Protein AF-A0A8S3DYE5-F1 (afdb_monomer)

InterPro domains:
  IPR013098 Immunoglobulin I-set [PF07679] (2-52)
  IPR013783 Immunoglobulin-like fold [G3DSA:2.60.40.10] (1-53)
  IPR036179 Immunoglobulin-like domain superfamily [SSF48726] (2-55)

Secondary structure (DSSP, 8-state):
-PPPSSSEEEEE-TTS-EEEEETT--GGG-EEEEEEEEE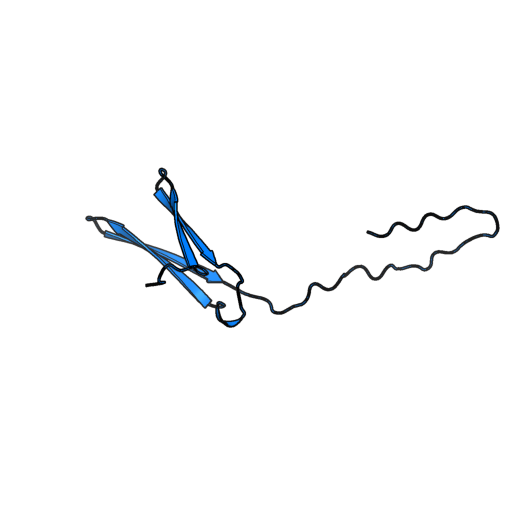TTEEEEEEEEE--------------------TT--------

Mean predicted aligned error: 12.35 Å

Solvent-accessible surface area (backbone atoms only — not comparable to full-atom values): 5735 Å² total; per-residue (Å²): 132,91,72,73,48,97,39,37,42,73,51,72,46,97,90,69,53,75,44,81,44,69,53,86,77,48,71,85,69,43,43,77,48,74,51,74,50,78,56,103,89,48,74,50,78,50,77,49,74,47,82,61,75,91,68,75,88,70,81,86,71,74,76,85,71,82,75,84,80,61,95,92,64,91,81,83,86,80,84,130

Radius of gyration: 24.14 Å; Cα contacts (8 Å, |Δi|>4): 67; chains: 1; bounding box: 59×34×57 Å

Foldseek 3Di:
DPDDDPQWHWDADPVGDIDTHGPPDDQVNFAKDKDWDADPVGIDIDIDTDDDDPDDDDPPDPPPPPPDDDPPDDDDDDDD

Structure (mmCIF, N/CA/C/O backbone):
data_AF-A0A8S3DYE5-F1
#
_entry.id   AF-A0A8S3DYE5-F1
#
loop_
_atom_site.group_PDB
_atom_site.id
_atom_site.type_symbol
_atom_site.label_atom_id
_atom_site.label_alt_id
_atom_site.label_comp_id
_atom_site.label_asym_id
_atom_site.label_entity_id
_atom_site.label_seq_id
_atom_site.pdbx_PDB_ins_code
_atom_site.Cartn_x
_atom_site.Cartn_y
_atom_site.Cartn_z
_atom_site.occupancy
_atom_site.B_iso_or_equiv
_atom_site.auth_seq_id
_atom_site.auth_comp_id
_atom_site.auth_asym_id
_atom_site.auth_atom_id
_atom_site.pdbx_PDB_model_num
ATOM 1 N N . PRO A 1 1 ? -5.759 -10.629 7.872 1.00 81.31 1 PRO A N 1
ATOM 2 C CA . PRO A 1 1 ? -5.076 -9.323 8.027 1.00 81.31 1 PRO A CA 1
ATOM 3 C C . PRO A 1 1 ? -3.675 -9.429 7.421 1.00 81.31 1 PRO A C 1
ATOM 5 O O . PRO A 1 1 ? -3.175 -10.546 7.333 1.00 81.31 1 PRO A O 1
ATOM 8 N N . LEU A 1 2 ? -3.076 -8.334 6.944 1.00 86.12 2 LEU A N 1
ATOM 9 C CA . LEU A 1 2 ? -1.660 -8.362 6.559 1.00 86.12 2 LEU A CA 1
ATOM 10 C C . LEU A 1 2 ? -0.824 -8.424 7.836 1.00 86.12 2 LEU A C 1
ATOM 12 O O . LEU A 1 2 ? -0.914 -7.526 8.668 1.00 86.12 2 LEU A O 1
ATOM 16 N N . GLU A 1 3 ? -0.051 -9.493 7.989 1.00 89.94 3 GLU A N 1
ATOM 17 C CA . GLU A 1 3 ? 0.803 -9.695 9.157 1.00 89.94 3 GLU A CA 1
ATOM 18 C C . GLU A 1 3 ? 2.092 -8.881 9.015 1.00 89.94 3 GLU A C 1
ATOM 20 O O . GLU A 1 3 ? 2.783 -8.972 7.992 1.00 89.94 3 GLU A O 1
ATOM 25 N N . ALA A 1 4 ? 2.423 -8.098 10.043 1.00 91.00 4 ALA A N 1
ATOM 26 C CA . ALA A 1 4 ? 3.646 -7.309 10.055 1.00 91.00 4 ALA A CA 1
ATOM 27 C C . ALA A 1 4 ? 4.884 -8.219 10.128 1.00 91.00 4 ALA A C 1
ATOM 29 O O . ALA A 1 4 ? 4.935 -9.169 10.909 1.00 91.00 4 ALA A O 1
ATOM 30 N N . ASN A 1 5 ? 5.893 -7.935 9.308 1.00 93.06 5 ASN A N 1
ATOM 31 C CA . ASN A 1 5 ? 7.169 -8.647 9.272 1.00 93.06 5 ASN A CA 1
ATOM 32 C C . ASN A 1 5 ? 8.275 -7.757 8.670 1.00 93.06 5 ASN A C 1
ATOM 34 O O . ASN A 1 5 ? 8.080 -6.563 8.455 1.00 93.06 5 ASN A O 1
ATOM 38 N N . GLU A 1 6 ? 9.451 -8.326 8.381 1.00 94.12 6 GLU A N 1
ATOM 39 C CA . GLU A 1 6 ? 10.572 -7.579 7.785 1.00 94.12 6 GLU A CA 1
ATOM 40 C C . GLU A 1 6 ? 10.230 -6.927 6.434 1.00 94.12 6 GLU A C 1
ATOM 42 O O . GLU A 1 6 ? 10.808 -5.900 6.080 1.00 94.12 6 GLU A O 1
ATOM 47 N N . ARG A 1 7 ? 9.298 -7.513 5.668 1.00 95.12 7 ARG A N 1
ATOM 48 C CA . ARG A 1 7 ? 8.841 -6.969 4.384 1.00 95.12 7 ARG A CA 1
ATOM 49 C C . ARG A 1 7 ? 7.662 -6.022 4.545 1.00 95.12 7 ARG A C 1
ATOM 51 O O . ARG A 1 7 ? 7.684 -4.949 3.958 1.00 95.12 7 ARG A O 1
ATOM 58 N N . PHE A 1 8 ? 6.645 -6.415 5.303 1.00 95.38 8 PHE A N 1
ATOM 59 C CA . PHE A 1 8 ? 5.424 -5.639 5.510 1.00 95.38 8 PHE A CA 1
ATOM 60 C C . PHE A 1 8 ? 5.492 -4.924 6.857 1.00 95.38 8 PHE A C 1
ATOM 62 O O . PHE A 1 8 ? 5.296 -5.543 7.898 1.00 95.38 8 PHE A O 1
ATOM 69 N N . GLN A 1 9 ? 5.754 -3.622 6.848 1.00 95.94 9 GLN A N 1
ATOM 70 C CA . GLN A 1 9 ? 5.775 -2.806 8.061 1.00 95.94 9 GLN A CA 1
ATOM 71 C C . GLN A 1 9 ? 4.537 -1.921 8.115 1.00 95.94 9 GLN A C 1
ATOM 73 O O . GLN A 1 9 ? 4.241 -1.209 7.157 1.00 95.94 9 GLN A O 1
ATOM 78 N N . ILE A 1 10 ? 3.828 -1.966 9.239 1.00 93.69 10 ILE A N 1
ATOM 79 C CA . ILE A 1 10 ? 2.695 -1.088 9.520 1.00 93.69 10 ILE A CA 1
ATOM 80 C C . ILE A 1 10 ? 3.116 -0.162 10.655 1.00 93.69 10 ILE A C 1
ATOM 82 O O . ILE A 1 10 ? 3.521 -0.637 11.715 1.00 93.69 10 ILE A O 1
ATOM 86 N N . THR A 1 11 ? 3.053 1.144 10.421 1.00 93.38 11 THR A N 1
ATOM 87 C CA . THR A 1 11 ? 3.383 2.169 11.418 1.00 93.38 11 THR A CA 1
ATOM 88 C C . THR A 1 11 ? 2.205 3.103 11.607 1.00 93.38 11 THR A C 1
ATOM 90 O O . THR A 1 11 ? 1.537 3.446 10.634 1.00 93.38 11 THR A O 1
ATOM 93 N N . GLU A 1 12 ? 1.999 3.559 12.834 1.00 92.69 12 GLU A N 1
ATOM 94 C CA . GLU A 1 12 ? 0.995 4.561 13.177 1.00 92.69 12 GLU A CA 1
ATOM 95 C C . GLU A 1 12 ? 1.693 5.774 13.794 1.00 92.69 12 GLU A C 1
ATOM 97 O O . GLU A 1 12 ? 2.594 5.626 14.623 1.00 92.69 12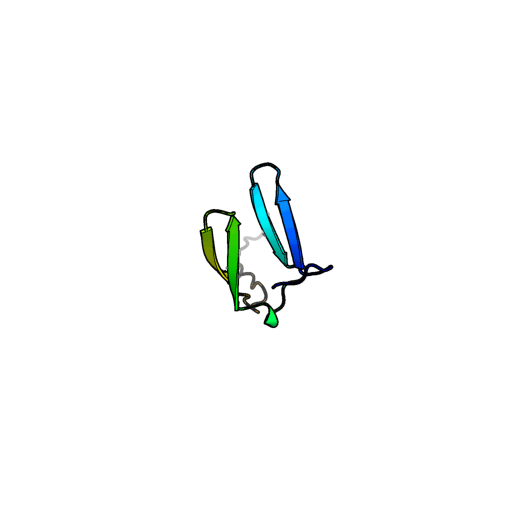 GLU A O 1
ATOM 102 N N . THR A 1 13 ? 1.327 6.968 13.346 1.00 93.44 13 THR A N 1
ATOM 103 C CA . THR A 1 13 ? 1.810 8.238 13.897 1.00 93.44 13 THR A CA 1
ATOM 104 C C . THR A 1 13 ? 0.837 8.777 14.944 1.00 93.44 13 THR A C 1
ATOM 106 O O . THR A 1 13 ? -0.336 8.415 14.968 1.00 93.44 13 THR A O 1
ATOM 109 N N . GLU A 1 14 ? 1.307 9.684 15.806 1.00 93.38 14 GLU A N 1
ATOM 110 C CA . GLU A 1 14 ? 0.485 10.283 16.874 1.00 93.38 14 GLU A CA 1
ATOM 111 C C . GLU A 1 14 ? -0.745 11.050 16.355 1.00 93.38 14 GLU A C 1
ATOM 113 O O . GLU A 1 14 ? -1.720 11.217 17.082 1.00 93.38 14 GLU A O 1
ATOM 118 N N . ASP A 1 15 ? -0.722 11.495 15.095 1.00 93.44 15 ASP A N 1
ATOM 119 C CA . ASP A 1 15 ? -1.856 12.150 14.432 1.00 93.44 15 ASP A CA 1
ATOM 120 C C . ASP A 1 15 ? -2.929 11.170 13.909 1.00 93.44 15 ASP A C 1
ATOM 122 O O . ASP A 1 15 ? -3.927 11.602 13.331 1.00 93.44 15 ASP A O 1
ATOM 126 N N . GLY A 1 16 ? -2.746 9.862 14.121 1.00 87.25 16 GLY A N 1
ATOM 127 C CA . GLY A 1 16 ? -3.661 8.806 13.685 1.00 87.25 16 GLY A CA 1
ATOM 128 C C . GLY A 1 16 ? -3.419 8.301 12.260 1.00 87.25 16 GLY A C 1
ATOM 129 O O . GLY A 1 16 ? -4.233 7.538 11.732 1.00 87.25 16 GLY A O 1
ATOM 130 N N . THR A 1 17 ? -2.324 8.699 11.604 1.00 91.00 17 THR A N 1
ATOM 131 C CA . THR A 1 17 ? -1.995 8.192 10.265 1.00 91.00 17 THR A CA 1
ATOM 132 C C . THR A 1 17 ? -1.376 6.797 10.343 1.00 91.00 17 THR A C 1
ATOM 134 O O . THR A 1 17 ? -0.279 6.606 10.861 1.00 91.00 17 THR A O 1
ATOM 137 N N . SER A 1 18 ? -2.046 5.809 9.746 1.00 91.19 18 SER A N 1
ATOM 138 C CA . SER A 1 18 ? -1.502 4.460 9.542 1.00 91.19 18 SER A CA 1
ATOM 139 C C . SER A 1 18 ? -0.852 4.322 8.161 1.00 91.19 18 SER A C 1
ATOM 141 O O . SER A 1 18 ? -1.480 4.603 7.141 1.00 91.19 18 SER A O 1
ATOM 143 N N . THR A 1 19 ? 0.388 3.835 8.111 1.00 93.00 19 THR A N 1
ATOM 144 C CA . THR A 1 19 ? 1.169 3.635 6.879 1.00 93.00 19 THR A CA 1
ATOM 145 C C . THR A 1 19 ? 1.567 2.171 6.714 1.00 93.00 19 THR A C 1
ATOM 147 O O . THR A 1 19 ? 2.126 1.579 7.633 1.00 93.00 19 THR A O 1
ATOM 150 N N . LEU A 1 20 ? 1.334 1.600 5.525 1.00 93.88 20 LEU A N 1
ATOM 151 C CA . LEU A 1 20 ? 1.843 0.284 5.121 1.00 93.88 20 LEU A CA 1
ATOM 152 C C . LEU A 1 20 ? 3.052 0.453 4.191 1.00 93.88 20 LEU A C 1
ATOM 154 O O . LEU A 1 20 ? 2.920 0.982 3.089 1.00 93.88 20 LEU A O 1
ATOM 158 N N . SER A 1 21 ? 4.208 -0.055 4.612 1.00 94.88 21 SER A N 1
ATOM 159 C CA . SER A 1 21 ? 5.443 -0.106 3.825 1.00 94.88 21 SER A CA 1
ATOM 160 C C . SER A 1 21 ? 5.743 -1.539 3.385 1.00 94.88 21 SER A C 1
ATOM 162 O O . SER A 1 21 ? 5.749 -2.450 4.211 1.00 94.88 21 SER A O 1
ATOM 164 N N . ILE A 1 22 ? 6.007 -1.738 2.088 1.00 94.81 22 ILE A N 1
ATOM 165 C CA . ILE A 1 22 ? 6.346 -3.043 1.495 1.00 94.81 22 ILE A CA 1
ATOM 166 C C . ILE A 1 22 ? 7.794 -2.999 0.996 1.00 94.81 22 ILE A C 1
ATOM 168 O O . ILE A 1 22 ? 8.089 -2.454 -0.069 1.00 94.81 22 ILE A O 1
ATOM 172 N N . HIS A 1 23 ? 8.714 -3.581 1.761 1.00 94.12 23 HIS A N 1
ATOM 173 C CA . HIS A 1 23 ? 10.127 -3.659 1.404 1.00 94.12 23 HIS A CA 1
ATOM 174 C C . HIS A 1 23 ? 10.378 -4.745 0.361 1.0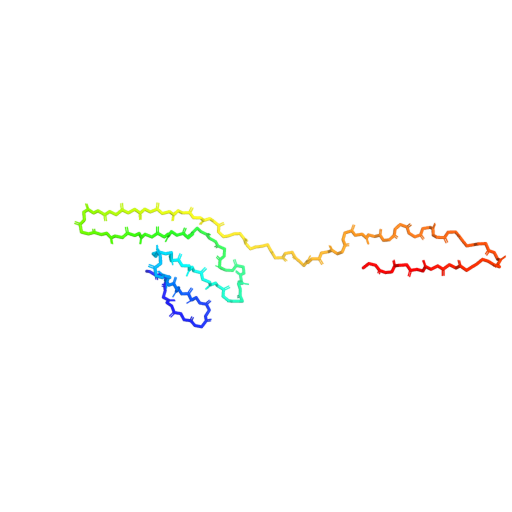0 94.12 23 HIS A C 1
ATOM 176 O O . HIS A 1 23 ? 9.869 -5.867 0.459 1.00 94.12 23 HIS A O 1
ATOM 182 N N . LYS A 1 24 ? 11.228 -4.417 -0.623 1.00 91.25 24 LYS A N 1
ATOM 183 C CA . LYS A 1 24 ? 11.553 -5.290 -1.764 1.00 91.25 24 LYS A CA 1
ATOM 184 C C . LYS A 1 24 ? 10.271 -5.805 -2.430 1.00 91.25 24 LYS A C 1
ATOM 186 O O . LYS A 1 24 ? 10.024 -7.010 -2.451 1.00 91.25 24 LYS A O 1
ATOM 191 N N . ALA A 1 25 ? 9.437 -4.884 -2.909 1.00 90.62 25 ALA A N 1
ATOM 192 C CA . ALA A 1 25 ? 8.194 -5.219 -3.592 1.00 90.62 25 ALA A CA 1
ATOM 193 C C . ALA A 1 25 ? 8.457 -6.120 -4.817 1.00 90.62 25 ALA A C 1
ATOM 195 O O . ALA A 1 25 ? 9.383 -5.889 -5.596 1.00 90.62 25 ALA A O 1
ATOM 196 N N . GLN A 1 26 ? 7.649 -7.162 -4.969 1.00 91.50 26 GLN A N 1
ATOM 197 C CA . GLN A 1 26 ? 7.744 -8.200 -5.994 1.00 91.50 26 GLN A CA 1
ATOM 198 C C . GLN A 1 26 ? 6.463 -8.237 -6.821 1.00 91.50 26 GLN A C 1
ATOM 200 O O . GLN A 1 26 ? 5.410 -7.821 -6.361 1.00 91.50 26 GLN A O 1
ATOM 205 N N . LEU A 1 27 ? 6.509 -8.814 -8.025 1.00 90.38 27 LEU A N 1
ATOM 206 C CA . LEU A 1 27 ? 5.326 -8.898 -8.892 1.00 90.38 27 LEU A CA 1
ATOM 207 C C . LEU A 1 27 ? 4.120 -9.585 -8.215 1.00 90.38 27 LEU A C 1
ATOM 209 O O . LEU A 1 27 ? 2.980 -9.243 -8.516 1.00 90.38 27 LEU A O 1
ATOM 213 N N . ALA A 1 28 ? 4.374 -10.510 -7.281 1.00 90.88 28 ALA A N 1
ATOM 214 C CA . ALA A 1 28 ? 3.351 -11.183 -6.480 1.00 90.88 28 ALA A CA 1
ATOM 215 C C . ALA A 1 28 ? 2.639 -10.265 -5.467 1.00 90.88 28 ALA A C 1
ATOM 217 O O . ALA A 1 28 ? 1.532 -10.584 -5.052 1.00 90.88 28 ALA A O 1
ATOM 218 N N . ASP A 1 29 ? 3.234 -9.124 -5.105 1.00 92.38 29 ASP A N 1
ATOM 219 C CA . ASP A 1 29 ? 2.617 -8.130 -4.218 1.00 92.38 29 ASP A CA 1
ATOM 220 C C . ASP A 1 29 ? 1.595 -7.252 -4.973 1.00 92.38 29 ASP A C 1
ATOM 222 O O . ASP A 1 29 ? 0.907 -6.426 -4.379 1.00 92.38 29 ASP A O 1
ATOM 226 N N . LYS A 1 30 ? 1.461 -7.410 -6.300 1.00 93.38 30 LYS A N 1
ATOM 227 C CA . LYS A 1 30 ? 0.420 -6.733 -7.082 1.00 93.38 30 LYS A CA 1
ATOM 228 C C . LYS A 1 30 ? -0.961 -7.156 -6.580 1.00 93.38 30 LYS A C 1
ATOM 230 O O . LYS A 1 30 ? -1.297 -8.338 -6.580 1.00 93.38 30 LYS A O 1
ATOM 235 N N . GLY A 1 31 ? -1.812 -6.183 -6.274 1.00 93.56 31 GLY A N 1
ATOM 236 C CA . GLY A 1 31 ? -3.176 -6.466 -5.845 1.00 93.56 31 GLY A CA 1
ATOM 237 C C . GLY A 1 31 ? -3.898 -5.258 -5.273 1.00 93.56 31 GLY A C 1
ATOM 238 O O . GLY A 1 31 ? -3.379 -4.142 -5.256 1.00 93.56 31 GLY A O 1
ATOM 239 N N . THR A 1 32 ? -5.121 -5.486 -4.805 1.00 96.06 32 THR A N 1
ATOM 240 C CA . THR A 1 32 ? -5.912 -4.475 -4.101 1.00 96.06 32 THR A CA 1
ATOM 241 C C . THR A 1 32 ? -5.701 -4.612 -2.598 1.00 96.06 32 THR A C 1
ATOM 243 O O . THR A 1 32 ? -5.980 -5.657 -2.015 1.00 96.06 32 THR A O 1
ATOM 246 N N . TYR A 1 33 ? -5.246 -3.533 -1.973 1.00 94.81 33 TYR A N 1
ATOM 247 C CA . TYR A 1 33 ? -5.057 -3.412 -0.535 1.00 94.81 33 TYR A CA 1
ATOM 248 C C . TYR A 1 33 ? -6.227 -2.630 0.058 1.00 94.81 33 TYR A C 1
ATOM 250 O O . TYR A 1 33 ? -6.652 -1.616 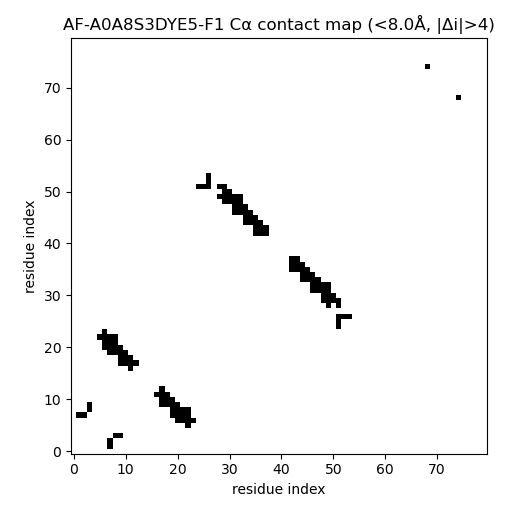-0.498 1.00 94.81 33 TYR A O 1
ATOM 258 N N . THR A 1 34 ? -6.758 -3.114 1.182 1.00 95.50 34 THR A N 1
ATOM 259 C CA . THR A 1 34 ? -7.855 -2.468 1.916 1.00 95.50 34 THR A CA 1
ATOM 260 C C . THR A 1 34 ? -7.368 -2.097 3.310 1.00 95.50 34 THR A C 1
ATOM 262 O O . THR A 1 34 ? -6.951 -2.974 4.065 1.00 95.50 34 THR A O 1
ATOM 265 N N . ALA A 1 35 ? -7.428 -0.812 3.647 1.00 93.00 35 ALA A N 1
ATOM 266 C CA . ALA A 1 35 ? -7.255 -0.314 5.003 1.00 93.00 35 ALA A CA 1
ATOM 267 C C . ALA A 1 35 ? -8.630 -0.229 5.670 1.00 93.00 35 ALA A C 1
ATOM 269 O O . ALA A 1 35 ? -9.550 0.360 5.101 1.00 93.00 35 ALA A O 1
ATOM 270 N N . LYS A 1 36 ? -8.768 -0.824 6.856 1.00 93.62 36 LYS A N 1
ATOM 271 C CA . LYS A 1 36 ? -10.005 -0.823 7.639 1.00 93.62 36 LYS A CA 1
ATOM 272 C C . LYS A 1 36 ? -9.730 -0.240 9.021 1.00 93.62 36 LYS A C 1
ATOM 274 O O . LYS A 1 36 ? -8.939 -0.804 9.771 1.00 93.62 36 LYS A O 1
ATOM 279 N N . ALA A 1 37 ? -10.396 0.862 9.346 1.00 90.50 37 ALA A N 1
ATOM 280 C CA . ALA A 1 37 ? -10.364 1.492 10.659 1.00 90.50 37 ALA A CA 1
ATOM 281 C C . ALA A 1 37 ? -11.664 1.174 11.403 1.00 90.50 37 ALA A C 1
ATOM 283 O O . ALA A 1 37 ? -12.744 1.233 10.819 1.00 90.50 37 ALA A O 1
ATOM 284 N N . THR A 1 38 ? -11.571 0.812 12.681 1.00 92.12 38 THR A N 1
ATOM 285 C CA . THR A 1 38 ? -12.729 0.477 13.527 1.00 92.12 38 THR A CA 1
ATOM 286 C C . THR A 1 38 ? -12.652 1.269 14.822 1.00 92.12 38 THR A C 1
ATOM 288 O O . THR A 1 38 ? -11.605 1.309 15.462 1.00 92.12 38 THR A O 1
ATOM 291 N N . ASN A 1 39 ? -13.760 1.888 15.215 1.00 90.50 39 ASN A N 1
ATOM 292 C CA . ASN A 1 39 ? -13.942 2.504 16.523 1.00 90.50 39 ASN A CA 1
ATOM 293 C C . ASN A 1 39 ? -15.236 1.953 17.166 1.00 90.50 39 ASN A C 1
ATOM 295 O O . ASN A 1 39 ? -15.995 1.248 16.503 1.00 90.50 39 ASN A O 1
ATOM 299 N N . PRO A 1 40 ? -15.532 2.247 18.445 1.00 96.38 40 PRO A N 1
ATOM 300 C CA . PRO A 1 40 ? -16.729 1.716 19.109 1.00 96.38 40 PRO A CA 1
ATOM 301 C C . PRO A 1 40 ? -18.069 2.088 18.453 1.00 96.38 40 PRO A C 1
ATOM 303 O O . PRO A 1 40 ? -19.087 1.478 18.765 1.00 96.38 40 PRO A O 1
ATOM 306 N N . VAL A 1 41 ? -18.087 3.104 17.587 1.00 95.38 41 VAL A N 1
ATOM 307 C CA . VAL A 1 41 ? -19.295 3.609 16.919 1.00 95.38 41 VAL A CA 1
ATOM 308 C C . VAL A 1 41 ? -19.475 2.978 15.535 1.00 95.38 41 VAL A C 1
ATOM 310 O O . VAL A 1 41 ? -20.602 2.882 15.052 1.00 95.38 41 VAL A O 1
ATOM 313 N N . GLY A 1 42 ? -18.398 2.520 14.892 1.00 94.44 42 GLY A N 1
ATOM 314 C CA . GLY A 1 42 ? -18.471 1.898 13.577 1.00 94.44 42 GLY A CA 1
ATOM 315 C C . GLY A 1 42 ? -17.119 1.695 12.899 1.00 94.44 42 GLY A C 1
ATOM 316 O O . GLY A 1 42 ? -16.064 1.651 13.531 1.00 94.44 42 GLY A O 1
ATOM 317 N N . GLU A 1 43 ? -17.168 1.560 11.576 1.00 95.75 43 GLU A N 1
ATOM 318 C CA . GLU A 1 43 ? -16.028 1.184 10.744 1.00 95.75 43 GLU A CA 1
ATOM 319 C C . GLU A 1 43 ? -15.931 2.077 9.500 1.00 95.75 43 GLU A C 1
ATOM 321 O O . GLU A 1 43 ? -16.941 2.538 8.966 1.00 95.75 43 GLU A O 1
ATOM 326 N N . ALA A 1 44 ? -14.707 2.293 9.022 1.00 93.25 44 ALA A N 1
ATOM 327 C CA . ALA A 1 44 ? -14.409 2.966 7.764 1.00 93.25 44 ALA A CA 1
ATOM 328 C C . ALA A 1 44 ? -13.397 2.143 6.956 1.00 93.25 44 ALA A C 1
ATOM 330 O O . ALA A 1 44 ? -12.477 1.548 7.521 1.00 93.25 44 ALA A O 1
ATOM 331 N N . GLU A 1 45 ? -13.547 2.125 5.631 1.00 95.19 45 GLU A N 1
ATOM 332 C CA . GLU A 1 45 ? -12.659 1.396 4.722 1.00 95.19 45 GLU A CA 1
ATOM 333 C C . GLU A 1 45 ? -12.135 2.294 3.598 1.00 95.19 45 GLU A C 1
ATOM 335 O O . GLU A 1 45 ? -12.874 3.091 3.022 1.00 95.19 45 GLU A O 1
ATOM 340 N N . ALA A 1 46 ? -10.866 2.105 3.236 1.00 93.00 46 ALA A N 1
ATOM 341 C CA . ALA A 1 46 ? -10.234 2.713 2.072 1.00 93.00 46 ALA A CA 1
ATOM 342 C C . ALA A 1 46 ? -9.513 1.639 1.249 1.00 93.00 46 ALA A C 1
ATOM 344 O O . ALA A 1 46 ? -8.838 0.769 1.800 1.00 93.00 46 ALA A O 1
ATOM 345 N N . LYS A 1 47 ? -9.651 1.687 -0.080 1.00 95.25 47 LYS A N 1
ATOM 346 C CA . LYS A 1 47 ? -9.079 0.689 -0.997 1.00 95.25 47 LYS A CA 1
ATOM 347 C C . LYS A 1 47 ? -8.122 1.347 -1.975 1.00 95.25 47 LYS A C 1
ATOM 349 O O . LYS A 1 47 ? -8.422 2.402 -2.524 1.00 95.25 47 LYS A O 1
ATOM 354 N N . THR A 1 48 ? -6.996 0.693 -2.228 1.00 94.06 48 THR A N 1
ATOM 355 C CA . THR A 1 48 ? -6.018 1.110 -3.236 1.00 94.06 48 THR A CA 1
ATOM 356 C C . THR A 1 48 ? -5.511 -0.095 -4.017 1.00 94.06 48 THR A C 1
ATOM 358 O O . THR A 1 48 ? -5.519 -1.215 -3.512 1.00 94.06 48 THR A O 1
ATOM 361 N N . THR A 1 49 ? -5.084 0.110 -5.261 1.00 95.00 49 THR A N 1
ATOM 362 C CA . THR A 1 49 ? -4.517 -0.958 -6.096 1.00 95.00 49 THR A CA 1
ATOM 363 C C . THR A 1 49 ? -3.029 -0.721 -6.287 1.00 95.00 49 THR A C 1
ATOM 365 O O . THR A 1 49 ? -2.627 0.265 -6.902 1.00 95.00 49 THR A O 1
ATOM 368 N N . LEU A 1 50 ? -2.214 -1.647 -5.785 1.00 93.25 50 LEU A N 1
ATOM 369 C CA . LEU A 1 50 ? -0.778 -1.664 -6.001 1.00 93.25 50 LEU A CA 1
ATOM 370 C C . LEU A 1 50 ? -0.481 -2.326 -7.346 1.00 93.25 50 LEU A C 1
ATOM 372 O O . LEU A 1 50 ? -0.686 -3.527 -7.527 1.00 93.25 50 LEU A O 1
ATOM 376 N N . ASN A 1 51 ? 0.025 -1.532 -8.285 1.00 91.75 51 ASN A N 1
ATOM 377 C CA . ASN A 1 51 ? 0.537 -2.021 -9.557 1.00 91.75 51 ASN A CA 1
ATOM 378 C C . ASN A 1 51 ? 2.063 -2.056 -9.511 1.00 91.75 51 ASN A C 1
ATOM 380 O O . ASN A 1 51 ? 2.703 -1.031 -9.295 1.00 91.75 51 ASN A O 1
ATOM 384 N N . ILE A 1 52 ? 2.641 -3.231 -9.754 1.00 89.12 52 ILE A N 1
ATOM 385 C CA . ILE A 1 52 ? 4.088 -3.415 -9.876 1.00 89.12 52 ILE A CA 1
ATOM 386 C C . ILE A 1 52 ? 4.385 -3.738 -11.331 1.00 89.12 52 ILE A C 1
ATOM 388 O O . ILE A 1 52 ? 3.926 -4.750 -11.864 1.00 89.12 52 ILE A O 1
ATOM 392 N N . ALA A 1 53 ? 5.119 -2.846 -11.986 1.00 80.94 53 ALA A N 1
ATOM 393 C CA . ALA A 1 53 ? 5.523 -3.022 -13.365 1.00 80.94 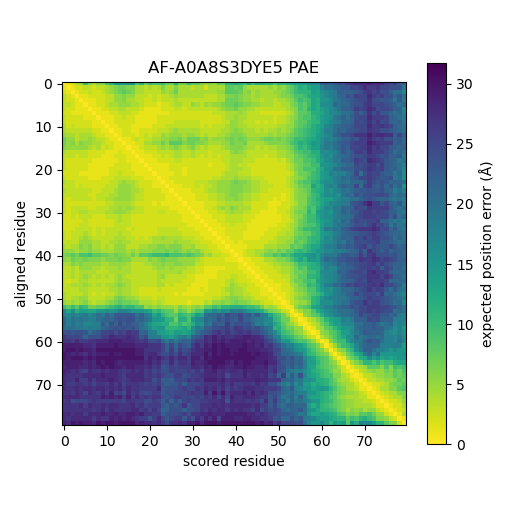53 ALA A CA 1
ATOM 394 C C . ALA A 1 53 ? 6.898 -3.701 -13.394 1.00 80.94 53 ALA A C 1
ATOM 396 O O . ALA A 1 53 ? 7.867 -3.178 -12.854 1.00 80.94 53 ALA A O 1
ATOM 397 N N . GLY A 1 54 ? 6.995 -4.869 -14.032 1.00 66.62 54 GLY A N 1
ATOM 398 C CA . GLY A 1 54 ? 8.256 -5.608 -14.198 1.00 66.62 54 GLY A CA 1
ATOM 399 C C . GLY A 1 54 ? 9.192 -5.013 -15.255 1.00 66.62 54 GLY A C 1
ATOM 400 O O . GLY A 1 54 ? 10.052 -5.716 -15.781 1.00 66.62 54 GLY A O 1
ATOM 401 N N . ILE A 1 55 ? 8.990 -3.750 -15.628 1.00 63.19 55 ILE A N 1
ATOM 402 C CA . ILE A 1 55 ? 9.752 -3.099 -16.689 1.00 63.19 55 ILE A CA 1
ATOM 403 C C . ILE A 1 55 ? 11.060 -2.601 -16.093 1.00 63.19 55 ILE A C 1
A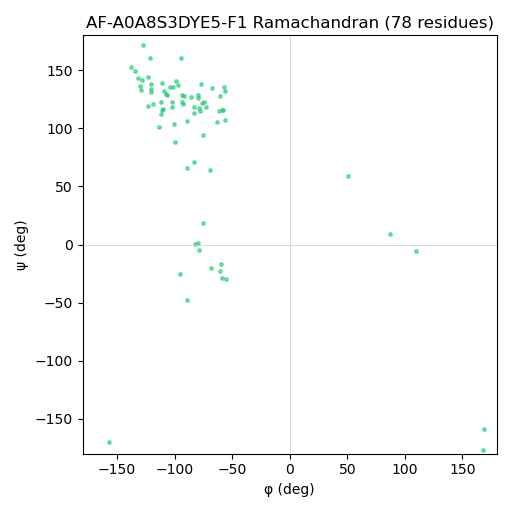TOM 405 O O . ILE A 1 55 ? 11.072 -1.755 -15.198 1.00 63.19 55 ILE A O 1
ATOM 409 N N . LYS A 1 56 ? 12.173 -3.122 -16.613 1.00 60.06 56 LYS A N 1
ATOM 410 C CA . LYS A 1 56 ? 13.483 -2.510 -16.408 1.00 60.06 56 LYS A CA 1
ATOM 411 C C . LYS A 1 56 ? 13.394 -1.062 -16.912 1.00 60.06 56 LYS A C 1
ATOM 413 O O . LYS A 1 56 ? 12.902 -0.876 -18.026 1.00 60.06 56 LYS A O 1
ATOM 418 N N . PRO A 1 57 ? 13.852 -0.057 -16.148 1.00 59.84 57 PRO A N 1
ATOM 419 C CA . PRO A 1 57 ? 13.901 1.305 -16.652 1.00 59.84 57 PRO A CA 1
ATOM 420 C C . PRO A 1 57 ? 14.756 1.321 -17.919 1.00 59.84 57 PRO A C 1
ATOM 422 O O . PRO A 1 57 ? 15.938 0.972 -17.901 1.00 59.84 57 PRO A O 1
ATOM 425 N N . THR A 1 58 ? 14.126 1.651 -19.038 1.00 58.91 58 THR A N 1
ATOM 426 C CA . THR A 1 58 ? 14.801 1.924 -20.301 1.00 58.91 58 THR A CA 1
ATOM 427 C C . THR A 1 58 ? 15.209 3.385 -20.294 1.00 58.91 58 THR A C 1
ATOM 429 O O . THR A 1 58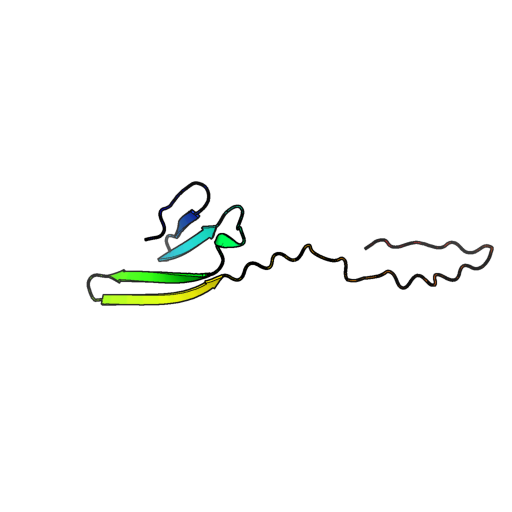 ? 14.371 4.250 -20.044 1.00 58.91 58 THR A O 1
ATOM 432 N N . LEU A 1 59 ? 16.487 3.665 -20.553 1.00 63.41 59 LEU A N 1
ATOM 433 C CA . LEU A 1 59 ? 16.935 5.023 -20.842 1.00 63.41 59 LEU A CA 1
ATOM 434 C C . LEU A 1 59 ? 16.222 5.444 -22.139 1.00 63.41 59 LEU A C 1
ATOM 436 O O . LEU A 1 59 ? 16.526 4.912 -23.198 1.00 63.41 59 LEU A O 1
ATOM 440 N N . THR A 1 60 ? 15.208 6.306 -22.057 1.00 59.75 60 THR A N 1
ATOM 441 C CA . THR A 1 60 ? 14.379 6.697 -23.217 1.00 59.75 60 THR A CA 1
ATOM 442 C C . THR A 1 60 ? 15.012 7.787 -24.076 1.00 59.75 60 THR A C 1
ATOM 444 O O . THR A 1 60 ? 14.409 8.214 -25.055 1.00 59.75 60 THR A O 1
ATOM 447 N N . ASN A 1 61 ? 16.211 8.244 -23.715 1.00 60.22 61 ASN A N 1
ATOM 448 C CA . ASN A 1 61 ? 16.994 9.151 -24.535 1.00 60.22 61 ASN A CA 1
ATOM 449 C C . ASN A 1 61 ? 18.036 8.320 -25.278 1.00 60.22 61 ASN A C 1
ATOM 451 O O . ASN A 1 61 ? 19.159 8.151 -24.799 1.00 60.22 61 ASN A O 1
ATOM 455 N N . ASP A 1 62 ? 17.664 7.809 -26.448 1.00 55.56 62 ASP A N 1
ATOM 456 C CA . ASP A 1 62 ? 18.673 7.572 -27.467 1.00 55.56 62 ASP A CA 1
ATOM 457 C C . ASP A 1 62 ? 19.267 8.944 -27.772 1.00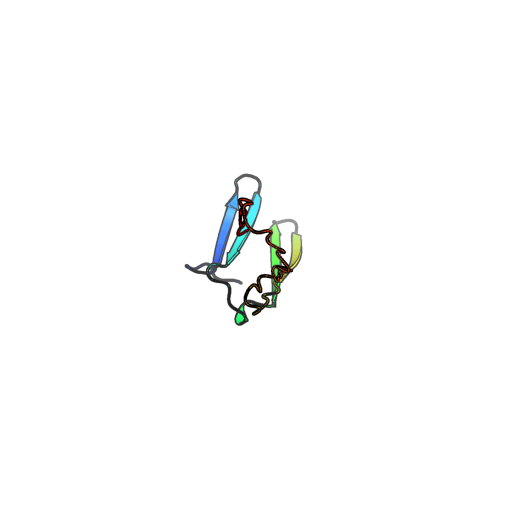 55.56 62 ASP A C 1
ATOM 459 O O . ASP A 1 62 ? 18.568 9.876 -28.174 1.00 55.56 62 ASP A O 1
ATOM 463 N N . LEU A 1 63 ? 20.546 9.108 -27.446 1.00 54.22 63 LEU A N 1
ATOM 464 C CA . LEU A 1 63 ? 21.299 10.291 -27.806 1.00 54.22 63 LEU A CA 1
ATOM 465 C C . LEU A 1 63 ? 21.193 10.403 -29.328 1.00 54.22 63 LEU A C 1
ATOM 467 O O . LEU A 1 63 ? 21.801 9.601 -30.036 1.00 54.22 63 LEU A O 1
ATOM 471 N N . ASP A 1 64 ? 20.409 11.363 -29.818 1.00 55.47 64 ASP A N 1
ATOM 472 C CA . ASP A 1 64 ? 20.324 11.727 -31.234 1.00 55.47 64 ASP A CA 1
ATOM 473 C C . ASP A 1 64 ? 21.664 12.384 -31.625 1.00 55.47 64 ASP A C 1
ATOM 475 O O . ASP A 1 64 ? 21.799 13.586 -31.845 1.00 55.47 64 ASP A O 1
ATOM 479 N N . ALA A 1 65 ? 22.737 11.598 -31.546 1.00 56.84 65 ALA A N 1
ATOM 480 C CA . ALA A 1 65 ? 24.110 12.007 -31.752 1.00 56.84 65 ALA A CA 1
ATOM 481 C C . ALA A 1 65 ? 24.454 11.850 -33.225 1.00 56.84 65 ALA A C 1
ATOM 483 O O . ALA A 1 65 ? 25.374 11.126 -33.598 1.00 56.84 65 ALA A O 1
ATOM 484 N N . THR A 1 66 ? 23.807 12.646 -34.069 1.00 54.19 66 THR A N 1
ATOM 485 C CA . THR A 1 66 ? 24.563 13.252 -35.165 1.00 54.19 66 THR A CA 1
ATOM 486 C C . THR A 1 66 ? 25.256 14.499 -34.626 1.00 54.19 66 THR A C 1
ATOM 488 O O . THR A 1 66 ? 24.884 15.630 -34.926 1.00 54.19 66 THR A O 1
ATOM 491 N N . LEU A 1 67 ? 26.266 14.287 -33.782 1.00 60.28 67 LEU A N 1
ATOM 492 C CA . LEU A 1 67 ? 27.200 15.331 -33.378 1.00 60.28 67 LEU A CA 1
ATOM 493 C C . LEU A 1 67 ? 28.157 15.564 -34.553 1.00 60.28 67 LEU A C 1
ATOM 495 O O . LEU A 1 67 ? 29.127 14.830 -34.731 1.00 60.28 67 LEU A O 1
ATOM 499 N N . GLN A 1 68 ? 27.848 16.543 -35.402 1.00 66.62 68 GLN A N 1
ATOM 500 C CA . GLN A 1 68 ? 28.761 16.950 -36.468 1.00 66.62 68 GLN A CA 1
ATOM 501 C C . GLN A 1 68 ? 29.911 17.760 -35.864 1.00 66.62 68 GLN A C 1
ATOM 503 O O . GLN A 1 68 ? 29.682 18.766 -35.198 1.00 66.62 68 GLN A O 1
ATOM 508 N N . ALA A 1 69 ? 31.142 17.297 -36.086 1.00 65.44 69 ALA A N 1
ATOM 509 C CA . ALA A 1 69 ? 32.358 17.931 -35.593 1.00 65.44 69 ALA A CA 1
ATOM 510 C C . ALA A 1 69 ? 33.137 18.563 -36.751 1.00 65.44 69 ALA A C 1
ATOM 512 O O . ALA A 1 69 ? 33.408 17.900 -37.756 1.00 65.44 69 ALA A O 1
ATOM 513 N N . THR A 1 70 ? 33.561 19.815 -36.586 1.00 73.75 70 THR A N 1
ATOM 514 C CA . THR A 1 70 ? 34.459 20.494 -37.528 1.00 73.75 70 THR A CA 1
ATOM 515 C C . THR A 1 70 ? 35.902 20.393 -37.032 1.00 73.75 70 THR A C 1
ATOM 517 O O . THR A 1 70 ? 36.183 20.573 -35.845 1.00 73.75 70 THR A O 1
ATOM 520 N N . LYS A 1 71 ? 36.856 20.106 -37.929 1.00 66.69 71 LYS A N 1
ATOM 521 C CA . LYS A 1 71 ? 38.281 19.991 -37.573 1.00 66.69 71 LYS A CA 1
ATOM 522 C C . LYS A 1 71 ? 38.789 21.304 -36.962 1.00 66.69 71 LYS A C 1
ATOM 524 O O . LYS A 1 71 ? 38.902 22.301 -37.667 1.00 66.69 71 LYS A O 1
ATOM 529 N N . GLY A 1 72 ? 39.176 21.256 -35.688 1.00 79.06 72 GLY A N 1
ATOM 530 C CA . GLY A 1 72 ? 39.740 22.391 -34.948 1.00 79.06 72 GLY A CA 1
ATOM 531 C C . GLY A 1 72 ? 38.824 22.968 -33.866 1.00 79.06 72 GLY A C 1
ATOM 532 O O . GLY A 1 72 ? 39.279 23.820 -33.110 1.00 79.06 72 GLY A O 1
ATOM 533 N N . GLU A 1 73 ? 37.581 22.493 -33.749 1.00 79.44 73 GLU A N 1
ATOM 534 C CA . GLU A 1 73 ? 36.648 22.930 -32.705 1.00 79.44 73 GLU A CA 1
ATOM 535 C C . GLU A 1 73 ? 36.596 21.946 -31.529 1.00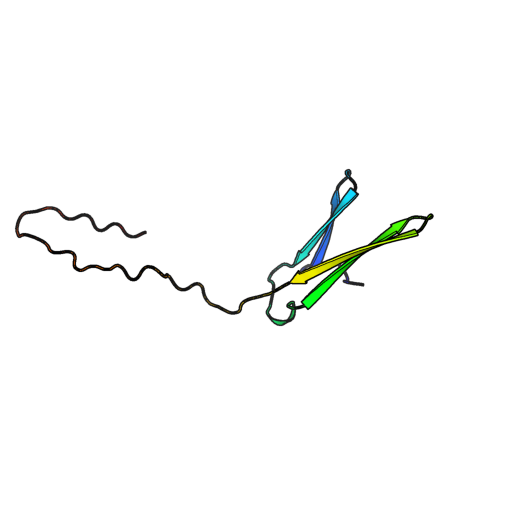 79.44 73 GLU A C 1
ATOM 537 O O . GLU A 1 73 ? 36.624 20.725 -31.702 1.00 79.44 73 GLU A O 1
ATOM 542 N N . SER A 1 74 ? 36.510 22.487 -30.312 1.00 65.31 74 SER A N 1
ATOM 543 C CA . SER A 1 74 ? 36.326 21.699 -29.092 1.00 65.31 74 SER A CA 1
ATOM 544 C C . SER A 1 74 ? 34.862 21.298 -28.940 1.00 65.31 74 SER A C 1
ATOM 546 O O . SER A 1 74 ? 33.982 22.156 -28.908 1.00 65.31 74 SER A O 1
ATOM 548 N N . MET A 1 75 ? 34.605 20.001 -28.777 1.00 68.69 75 MET A N 1
ATOM 549 C CA . MET A 1 75 ? 33.272 19.473 -28.496 1.00 68.69 75 MET A CA 1
ATOM 550 C C . MET A 1 75 ? 33.175 18.916 -27.081 1.00 68.69 75 MET A C 1
ATOM 552 O O . MET A 1 75 ? 34.061 18.197 -26.622 1.00 68.69 75 MET A O 1
ATOM 556 N N . THR A 1 76 ? 32.050 19.196 -26.424 1.00 63.78 76 THR A N 1
ATOM 557 C CA . THR A 1 76 ? 31.738 18.674 -25.092 1.00 63.78 76 THR A CA 1
ATOM 558 C C . THR A 1 76 ? 30.579 17.701 -25.196 1.00 63.78 76 THR A C 1
ATOM 560 O O . THR A 1 76 ? 29.446 18.096 -25.467 1.00 63.78 76 THR A O 1
ATOM 563 N N . ILE A 1 77 ? 30.854 16.424 -24.946 1.00 60.69 77 ILE A N 1
ATOM 564 C CA . ILE A 1 77 ? 29.806 15.418 -24.800 1.00 60.69 77 ILE A CA 1
ATOM 565 C C . ILE A 1 77 ? 29.209 15.587 -23.405 1.00 60.69 77 ILE A C 1
ATOM 567 O O . ILE A 1 77 ? 29.890 15.378 -22.401 1.00 60.69 77 ILE A O 1
ATOM 571 N N . LYS A 1 78 ? 27.934 15.969 -23.334 1.00 54.53 78 LYS A N 1
ATOM 572 C CA . LYS A 1 78 ? 27.163 15.855 -22.096 1.00 54.53 78 LYS A CA 1
ATOM 573 C C . LYS A 1 78 ? 26.513 14.479 -22.058 1.00 54.53 78 LYS A C 1
ATOM 575 O O . LYS A 1 78 ? 25.556 14.236 -22.785 1.00 54.53 78 LYS A O 1
ATOM 580 N N . LEU A 1 79 ? 27.040 13.600 -21.210 1.00 49.84 79 LEU A N 1
ATOM 581 C CA . LEU A 1 79 ? 26.283 12.447 -20.732 1.00 49.84 79 LEU A CA 1
ATOM 582 C C . LEU A 1 79 ? 25.286 12.953 -19.684 1.00 49.84 79 LEU A C 1
ATOM 584 O O . LEU A 1 79 ? 25.698 13.588 -18.712 1.00 49.84 79 LEU A O 1
ATOM 588 N N . SER A 1 80 ? 23.996 12.718 -19.917 1.00 54.53 80 SER A N 1
ATOM 589 C CA . SER A 1 80 ? 22.943 12.864 -18.905 1.00 54.53 80 SER A CA 1
ATOM 590 C C . SER A 1 80 ? 22.815 11.591 -18.087 1.00 54.53 80 SER A C 1
ATOM 592 O O . SER A 1 80 ? 22.758 10.524 -18.742 1.00 54.53 80 SER A O 1
#

Sequence (80 aa):
PLEANERFQITETEDGTSTLSIHKAQLADKGTYTAKATNPVGEAEAKTTLNIAGIKPTLTNDLDATLQATKGESMTIKLS

Nearest PDB structures (foldseek):
  5fm5-assembly1_O  TM=9.368E-01  e=4.305E-02  Homo sapiens
  1tlk-assembly1_A-2  TM=9.711E-01  e=7.044E-02  Meleagris gallopavo
  2kkq-assembly1_A  TM=9.398E-01  e=6.071E-01  Homo sapiens
  2qlz-assembly1_A  TM=3.324E-01  e=1.195E+00  unclassified
  2quf-assembly1_A  TM=3.450E-01  e=4.920E+00  unclassified

Organism: NCBI:txid392030

pLDDT: mean 82.27, std 15.2, range [49.84, 96.38]